Protein AF-A0A2W7MRV5-F1 (afdb_monomer_lite)

pLDDT: mean 88.69, std 14.56, range [33.38, 98.12]

Secondary structure (DSSP, 8-state):
--S-HHHHH--EEEHIIIII--S-BTTB------GGGG-HHHHHHHHHHHHHHTT--EEEEEHHHHS---SSHHHHHHHHHHHHHHHHHHHHHH--EEEEEE---SSSGGGTT-STT-SSS-PPPPP----------

Structure (mmCIF, N/CA/C/O backbone):
data_AF-A0A2W7MRV5-F1
#
_entry.id   AF-A0A2W7MRV5-F1
#
loop_
_atom_site.group_PDB
_atom_site.id
_atom_site.type_symbol
_atom_site.label_atom_id
_atom_site.label_alt_id
_atom_site.label_comp_id
_atom_site.label_asym_id
_atom_site.label_entity_id
_atom_site.label_seq_id
_atom_site.pdbx_PDB_ins_code
_atom_site.Cartn_x
_atom_site.Cartn_y
_atom_site.Cartn_z
_atom_site.occupancy
_atom_site.B_iso_or_equiv
_atom_site.auth_seq_id
_atom_site.auth_comp_id
_atom_site.auth_asym_id
_atom_site.auth_atom_id
_atom_site.pdbx_PDB_model_num
ATOM 1 N N . MET A 1 1 ? -13.517 21.175 21.384 1.00 63.75 1 MET A N 1
ATOM 2 C CA . MET A 1 1 ? -13.149 19.861 20.809 1.00 63.75 1 MET A CA 1
ATOM 3 C C . MET A 1 1 ? -14.381 18.947 20.783 1.00 63.75 1 MET A C 1
ATOM 5 O O . MET A 1 1 ? -14.638 18.283 21.771 1.00 63.75 1 MET A O 1
ATOM 9 N N . GLY A 1 2 ? -15.178 18.956 19.701 1.00 92.75 2 GLY A N 1
ATOM 10 C CA . GLY A 1 2 ? -16.483 18.254 19.620 1.00 92.75 2 GLY A CA 1
ATOM 11 C C . GLY A 1 2 ? -16.590 17.164 18.542 1.00 92.75 2 GLY A C 1
ATOM 12 O O . GLY A 1 2 ? -17.682 16.690 18.251 1.00 92.75 2 GLY A O 1
ATOM 13 N N . ARG A 1 3 ? -15.471 16.782 17.913 1.00 95.88 3 ARG A N 1
ATOM 14 C CA . ARG A 1 3 ? -15.411 15.686 16.928 1.00 95.88 3 ARG A CA 1
ATOM 15 C C . ARG A 1 3 ? -14.938 14.405 17.606 1.00 95.88 3 ARG A C 1
ATOM 17 O O . ARG A 1 3 ? -14.071 14.476 18.479 1.00 95.88 3 ARG A O 1
ATOM 24 N N . ARG A 1 4 ? -15.446 13.247 17.164 1.00 94.94 4 ARG A N 1
ATOM 25 C CA . ARG A 1 4 ? -14.982 11.933 17.646 1.00 94.94 4 ARG A CA 1
ATOM 26 C C . ARG A 1 4 ? -13.482 11.780 17.380 1.00 94.94 4 ARG A C 1
ATOM 28 O O . ARG A 1 4 ? -12.991 12.272 16.367 1.00 94.94 4 ARG A O 1
ATOM 35 N N . MET A 1 5 ? -12.764 11.060 18.243 1.00 95.31 5 MET A N 1
ATOM 36 C CA . MET A 1 5 ? -11.313 10.852 18.096 1.00 95.31 5 MET A CA 1
ATOM 37 C C . MET A 1 5 ? -10.934 10.275 16.729 1.00 95.31 5 MET A C 1
ATOM 39 O O . MET A 1 5 ? -10.026 10.793 16.086 1.00 95.31 5 MET A O 1
ATOM 43 N N . LYS A 1 6 ? -11.683 9.284 16.230 1.00 91.94 6 LYS A N 1
ATOM 44 C CA . LYS A 1 6 ? -11.451 8.705 14.896 1.00 91.94 6 LYS A CA 1
ATOM 45 C C . LYS A 1 6 ? -11.535 9.731 13.761 1.00 91.94 6 LYS A C 1
ATOM 47 O O . LYS A 1 6 ? -10.777 9.648 12.801 1.00 91.94 6 LYS A O 1
ATOM 52 N N . ASP A 1 7 ? -12.408 10.731 13.903 1.00 93.25 7 ASP A N 1
ATOM 53 C CA . ASP A 1 7 ? -12.613 11.779 12.900 1.00 93.25 7 ASP A CA 1
ATOM 54 C C . ASP A 1 7 ? -11.484 12.824 12.935 1.00 93.25 7 ASP A C 1
ATOM 56 O O . ASP A 1 7 ? -11.263 13.524 11.944 1.00 93.25 7 ASP A O 1
ATOM 60 N N . GLN A 1 8 ? -10.786 12.935 14.070 1.00 94.94 8 GLN A N 1
ATOM 61 C CA . GLN A 1 8 ? -9.610 13.790 14.224 1.00 94.94 8 GLN A CA 1
ATOM 62 C C . GLN A 1 8 ? -8.330 13.085 13.772 1.00 94.94 8 GLN A C 1
ATOM 64 O O . GLN A 1 8 ? -7.556 13.667 13.022 1.00 94.94 8 GLN A O 1
ATOM 69 N N . LEU A 1 9 ? -8.125 11.839 14.208 1.00 95.12 9 LEU A N 1
ATOM 70 C CA . LEU A 1 9 ? -6.879 11.101 13.992 1.00 95.12 9 LEU A CA 1
ATOM 71 C C . LEU A 1 9 ? -6.799 10.475 12.601 1.00 95.12 9 LEU A C 1
ATOM 73 O O . LEU A 1 9 ? -5.731 10.489 12.000 1.00 95.12 9 LEU A O 1
ATOM 77 N N . ARG A 1 10 ? -7.921 9.944 12.089 1.00 95.12 10 ARG A N 1
ATOM 78 C CA . ARG A 1 10 ? -8.014 9.315 10.760 1.00 95.12 10 ARG A CA 1
ATOM 79 C C . ARG A 1 10 ? -6.866 8.331 10.496 1.00 95.12 10 ARG A C 1
ATOM 81 O O . ARG A 1 10 ? -6.164 8.446 9.493 1.00 95.12 10 ARG A O 1
ATOM 88 N N . PHE A 1 11 ? -6.663 7.389 11.420 1.00 97.50 11 PHE A N 1
ATOM 89 C CA . PHE A 1 11 ? -5.553 6.443 11.339 1.00 97.50 11 PHE A CA 1
ATOM 90 C C . PHE A 1 11 ? -5.527 5.690 10.009 1.00 97.50 11 PHE A C 1
ATOM 92 O O . PHE A 1 11 ? -6.565 5.286 9.485 1.00 97.50 11 PHE A O 1
ATOM 99 N N . SER A 1 12 ? -4.311 5.502 9.499 1.00 97.94 12 SER A N 1
ATOM 100 C CA . SER A 1 12 ? -4.040 4.779 8.267 1.00 97.94 12 SER A CA 1
ATOM 101 C C . SER A 1 12 ? -2.976 3.723 8.509 1.00 97.94 12 SER A C 1
ATOM 103 O O . SER A 1 12 ? -1.913 4.031 9.048 1.00 97.94 12 SER A O 1
ATOM 105 N N . ALA A 1 13 ? -3.230 2.496 8.067 1.00 98.06 13 ALA A N 1
ATOM 106 C CA . ALA A 1 13 ? -2.206 1.464 8.032 1.00 98.06 13 ALA A CA 1
ATOM 107 C C . ALA A 1 13 ? -1.270 1.663 6.832 1.00 98.06 13 ALA A C 1
ATOM 109 O O . ALA A 1 13 ? -1.696 2.017 5.735 1.00 98.06 13 ALA A O 1
ATOM 110 N N . CYS A 1 14 ? 0.019 1.422 7.036 1.00 97.81 14 CYS A N 1
ATOM 111 C CA . CYS A 1 14 ? 1.020 1.448 5.979 1.00 97.81 14 CYS A CA 1
ATOM 112 C C . CYS A 1 14 ? 1.164 0.043 5.378 1.00 97.81 14 CYS A C 1
ATOM 114 O O . CYS A 1 14 ? 1.627 -0.871 6.066 1.00 97.81 14 CYS A O 1
ATOM 116 N N . TYR A 1 15 ? 0.778 -0.138 4.113 1.00 97.38 15 TYR A N 1
ATOM 117 C CA . TYR A 1 15 ? 0.719 -1.459 3.488 1.00 97.38 15 TYR A CA 1
ATOM 118 C C . TYR A 1 15 ? 2.112 -2.090 3.340 1.00 97.38 15 TYR A C 1
ATOM 120 O O . TYR A 1 15 ? 2.313 -3.226 3.768 1.00 97.38 15 TYR A O 1
ATOM 128 N N . TRP A 1 16 ? 3.110 -1.341 2.847 1.00 96.00 16 TRP A N 1
ATOM 129 C CA . TRP A 1 16 ? 4.452 -1.893 2.613 1.00 96.00 16 TRP A CA 1
ATOM 130 C C . TRP A 1 16 ? 5.151 -2.359 3.886 1.00 96.00 16 TRP A C 1
ATOM 132 O O . TRP A 1 16 ? 5.679 -3.468 3.918 1.00 96.00 16 TRP A O 1
ATOM 142 N N . HIS A 1 17 ? 5.145 -1.557 4.954 1.00 96.06 17 HIS A N 1
ATOM 143 C CA . HIS A 1 17 ? 5.770 -1.973 6.213 1.00 96.06 17 HIS A CA 1
ATOM 144 C C . HIS A 1 17 ? 5.010 -3.120 6.882 1.00 96.06 17 HIS A C 1
ATOM 146 O O . HIS A 1 17 ? 5.630 -3.975 7.513 1.00 96.06 17 HIS A O 1
ATOM 152 N N . SER A 1 18 ? 3.683 -3.158 6.734 1.00 96.12 18 SER A N 1
ATOM 153 C CA . SER A 1 18 ? 2.854 -4.159 7.405 1.00 96.12 18 SER A CA 1
ATOM 154 C C . SER A 1 18 ? 2.875 -5.506 6.695 1.00 96.12 18 SER A C 1
ATOM 156 O O . SER A 1 18 ? 2.933 -6.523 7.381 1.00 96.12 18 SER A O 1
ATOM 158 N N . PHE A 1 19 ? 2.879 -5.543 5.357 1.00 96.25 19 PHE A N 1
ATOM 159 C CA . PHE A 1 19 ? 2.648 -6.776 4.593 1.00 96.25 19 PHE A CA 1
ATOM 160 C C . PHE A 1 19 ? 3.766 -7.163 3.627 1.00 96.25 19 PHE A C 1
ATOM 162 O O . PHE A 1 19 ? 3.866 -8.349 3.328 1.00 96.25 19 PHE A O 1
ATOM 169 N N . ASN A 1 20 ? 4.619 -6.228 3.194 1.00 94.75 20 ASN A N 1
ATOM 170 C CA . ASN A 1 20 ? 5.659 -6.486 2.189 1.00 94.75 20 ASN A CA 1
ATOM 171 C C . ASN A 1 20 ? 7.070 -6.523 2.782 1.00 94.75 20 ASN A C 1
ATOM 173 O O . ASN A 1 20 ? 7.929 -7.223 2.258 1.00 94.75 20 ASN A O 1
ATOM 177 N N . TRP A 1 21 ? 7.333 -5.788 3.866 1.00 93.94 21 TRP A N 1
ATOM 178 C CA . TRP A 1 21 ? 8.663 -5.742 4.466 1.00 93.94 21 TRP A CA 1
ATOM 179 C C . TRP A 1 21 ? 8.954 -7.025 5.261 1.00 93.94 21 TRP A C 1
ATOM 181 O O . TRP A 1 21 ? 8.266 -7.306 6.248 1.00 93.94 21 TRP A O 1
ATOM 191 N N . PRO A 1 22 ? 9.989 -7.802 4.896 1.00 93.75 22 PRO A N 1
ATOM 192 C CA . PRO A 1 22 ? 10.258 -9.084 5.534 1.00 93.75 22 PRO A CA 1
ATOM 193 C C . PRO A 1 22 ? 11.219 -8.967 6.735 1.00 93.75 22 PRO A C 1
ATOM 195 O O . PRO A 1 22 ? 11.789 -9.966 7.178 1.00 93.75 22 PRO A O 1
ATOM 198 N N . ARG A 1 23 ? 11.405 -7.746 7.267 1.00 92.19 23 ARG A N 1
ATOM 199 C CA . ARG A 1 23 ? 12.341 -7.420 8.358 1.00 92.19 23 ARG A CA 1
ATOM 200 C C . ARG A 1 23 ? 13.774 -7.863 8.039 1.00 92.19 23 ARG A C 1
ATOM 202 O O . ARG A 1 23 ? 14.380 -8.641 8.774 1.00 92.19 23 ARG A O 1
ATOM 209 N N . CYS A 1 24 ? 14.269 -7.375 6.907 1.00 92.88 24 CYS A N 1
ATOM 210 C CA . CYS A 1 24 ? 15.674 -7.429 6.516 1.00 92.88 24 CYS A CA 1
ATOM 211 C C . CYS A 1 24 ? 16.311 -6.040 6.639 1.00 92.88 24 CYS A C 1
ATOM 213 O O . CYS A 1 24 ? 15.607 -5.022 6.646 1.00 92.88 24 CYS A O 1
ATOM 215 N N . ASP A 1 25 ? 17.636 -6.015 6.682 1.00 94.12 25 ASP A N 1
ATOM 216 C CA . ASP A 1 25 ? 18.457 -4.805 6.665 1.00 94.12 25 ASP A CA 1
ATOM 217 C C . ASP A 1 25 ? 19.721 -5.049 5.805 1.00 94.12 25 ASP A C 1
ATOM 219 O O . ASP A 1 25 ? 19.897 -6.162 5.303 1.00 94.12 25 ASP A O 1
ATOM 223 N N . PRO A 1 26 ? 20.593 -4.047 5.569 1.00 95.12 26 PRO A N 1
ATOM 224 C CA . PRO A 1 26 ? 21.779 -4.219 4.720 1.00 95.12 26 PRO A CA 1
ATOM 225 C C . PRO A 1 26 ? 22.774 -5.299 5.180 1.00 95.12 26 PRO A C 1
ATOM 227 O O . PRO A 1 26 ? 23.626 -5.709 4.395 1.00 95.12 26 PRO A O 1
ATOM 230 N N . PHE A 1 27 ? 22.690 -5.741 6.434 1.00 96.38 27 PHE A N 1
ATOM 231 C CA . PHE A 1 27 ? 23.587 -6.707 7.065 1.00 96.38 27 PHE A CA 1
ATOM 232 C C . PHE A 1 27 ? 22.896 -8.034 7.406 1.00 96.38 27 PHE A C 1
ATOM 2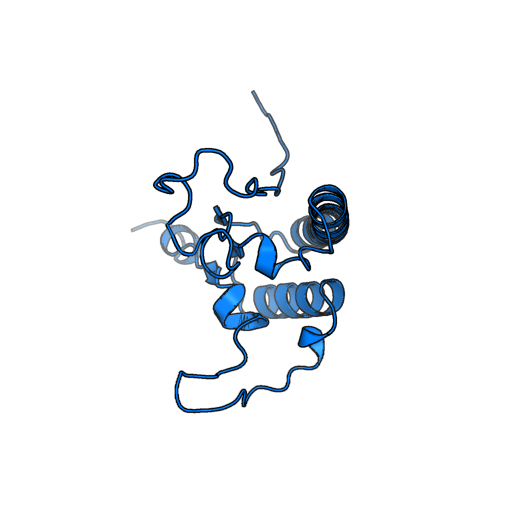34 O O . PHE A 1 27 ? 23.579 -8.995 7.765 1.00 96.38 27 PHE A O 1
ATOM 241 N N . TRP A 1 28 ? 21.563 -8.109 7.312 1.00 93.19 28 TRP A N 1
ATOM 242 C CA . TRP A 1 28 ? 20.789 -9.256 7.775 1.00 93.19 28 TRP A CA 1
ATOM 243 C C . TRP A 1 28 ? 19.694 -9.709 6.801 1.00 93.19 28 TRP A C 1
ATOM 245 O O . TRP A 1 28 ? 18.974 -8.918 6.187 1.00 93.19 28 TRP A O 1
ATOM 255 N N . THR A 1 29 ? 19.534 -11.031 6.705 1.00 93.31 29 THR A N 1
ATOM 256 C CA . THR A 1 29 ? 18.554 -11.683 5.826 1.00 93.31 29 THR A CA 1
ATOM 257 C C . THR A 1 29 ? 17.112 -11.546 6.345 1.00 93.31 29 THR A C 1
ATOM 259 O O . THR A 1 29 ? 16.891 -11.300 7.528 1.00 93.31 29 THR A O 1
ATOM 262 N N . PRO A 1 30 ? 16.090 -11.691 5.483 1.00 93.62 30 PRO A N 1
ATOM 263 C CA . PRO A 1 30 ? 14.687 -11.741 5.900 1.00 93.62 30 PRO A CA 1
ATOM 264 C C . PRO A 1 30 ? 14.417 -12.648 7.111 1.00 93.62 30 PRO A C 1
ATOM 266 O O . PRO A 1 30 ? 14.776 -13.822 7.102 1.00 93.62 30 PRO A O 1
ATOM 269 N N . THR A 1 31 ? 13.729 -12.126 8.133 1.00 94.31 31 THR A N 1
ATOM 270 C CA . THR A 1 31 ? 13.355 -12.900 9.340 1.00 94.31 31 THR A CA 1
ATOM 271 C C . THR A 1 31 ? 11.861 -13.177 9.451 1.00 94.31 31 THR A C 1
ATOM 273 O O . THR A 1 31 ? 11.457 -14.103 10.153 1.00 94.31 31 THR A O 1
ATOM 276 N N . LEU A 1 32 ? 11.017 -12.396 8.771 1.00 93.12 32 LEU A N 1
ATOM 277 C CA . LEU A 1 32 ? 9.571 -12.600 8.765 1.00 93.12 32 LEU A CA 1
ATOM 278 C C . LEU A 1 32 ? 9.158 -13.465 7.575 1.00 93.12 32 LEU A C 1
ATOM 280 O O . LEU A 1 32 ? 8.948 -12.963 6.472 1.00 93.12 32 LEU A O 1
ATOM 284 N N . VAL A 1 33 ? 8.980 -14.762 7.825 1.00 90.75 33 VAL A N 1
ATOM 285 C CA . VAL A 1 33 ? 8.415 -15.706 6.852 1.00 90.75 33 VAL A CA 1
ATOM 286 C C . VAL A 1 33 ? 6.897 -15.735 7.020 1.00 90.75 33 VAL A C 1
ATOM 288 O O . VAL A 1 33 ? 6.361 -16.395 7.907 1.00 90.75 33 VAL A O 1
ATOM 291 N N . ARG A 1 34 ? 6.192 -14.959 6.196 1.00 92.50 34 ARG A N 1
ATOM 292 C CA . ARG A 1 34 ? 4.730 -14.825 6.239 1.00 92.50 34 ARG A CA 1
ATOM 293 C C . ARG A 1 34 ? 4.109 -15.515 5.033 1.00 92.50 34 ARG A C 1
ATOM 295 O O . ARG A 1 34 ? 4.536 -15.259 3.912 1.00 92.50 34 ARG A O 1
ATOM 302 N N . ARG A 1 35 ? 3.087 -16.346 5.266 1.00 91.81 35 ARG A N 1
ATOM 303 C CA . ARG A 1 35 ? 2.446 -17.172 4.224 1.00 91.81 35 ARG A CA 1
ATOM 304 C C . ARG A 1 35 ? 1.991 -16.366 3.003 1.00 91.81 35 ARG A C 1
ATOM 306 O O . ARG A 1 35 ? 2.264 -16.758 1.882 1.00 91.81 35 ARG A O 1
ATOM 313 N N . TRP A 1 36 ? 1.446 -15.174 3.233 1.00 93.06 36 TRP A N 1
ATOM 314 C CA . TRP A 1 36 ? 0.907 -14.307 2.189 1.00 93.06 36 TRP A CA 1
ATOM 315 C C . TRP A 1 36 ? 1.963 -13.632 1.302 1.00 93.06 36 TRP A C 1
ATOM 317 O O . TRP A 1 36 ? 1.615 -12.952 0.340 1.00 93.06 36 TRP A O 1
ATOM 327 N N . MET A 1 37 ? 3.259 -13.779 1.598 1.00 88.88 37 MET A N 1
ATOM 328 C CA . MET A 1 37 ? 4.322 -13.210 0.758 1.00 88.88 37 MET A CA 1
ATOM 329 C C . MET A 1 37 ? 4.370 -13.839 -0.643 1.00 88.88 37 MET A C 1
ATOM 331 O O . MET A 1 37 ? 4.942 -13.239 -1.548 1.00 88.88 37 MET A O 1
ATOM 335 N N . SER A 1 38 ? 3.762 -15.012 -0.841 1.00 86.88 38 SER A N 1
ATOM 336 C CA . SER A 1 38 ? 3.685 -15.699 -2.135 1.00 86.88 38 SER A CA 1
ATOM 337 C C . SER A 1 38 ? 2.468 -15.315 -2.987 1.00 86.88 38 SER A C 1
ATOM 339 O O . SER A 1 38 ? 2.407 -15.723 -4.144 1.00 86.88 38 SER A O 1
ATOM 341 N N . GLY A 1 39 ? 1.502 -14.544 -2.465 1.00 92.69 39 GLY A N 1
ATOM 342 C CA . GLY A 1 39 ? 0.234 -14.299 -3.159 1.00 92.69 39 GLY A CA 1
ATOM 343 C C . GLY A 1 39 ? -0.392 -12.936 -2.865 1.00 92.69 39 GLY A C 1
ATOM 344 O O . GLY A 1 39 ? -0.690 -12.603 -1.720 1.00 92.69 39 GLY A O 1
ATOM 345 N N . ALA A 1 40 ? -0.659 -12.155 -3.916 1.00 94.25 40 ALA A N 1
ATOM 346 C CA . ALA A 1 40 ? -1.254 -10.821 -3.797 1.00 94.25 40 ALA A CA 1
ATOM 347 C C . ALA A 1 40 ? -2.664 -10.838 -3.177 1.00 94.25 40 ALA A C 1
ATOM 349 O O . ALA A 1 40 ? -2.951 -10.025 -2.300 1.00 94.25 40 ALA A O 1
ATOM 350 N N . ILE A 1 41 ? -3.511 -11.793 -3.577 1.00 95.50 41 ILE A N 1
ATOM 351 C CA . ILE A 1 41 ? -4.887 -11.920 -3.071 1.00 95.50 41 ILE A CA 1
ATOM 352 C C . ILE A 1 41 ? -4.909 -12.373 -1.607 1.00 95.50 41 ILE A C 1
ATOM 354 O O . ILE A 1 41 ? -5.617 -11.782 -0.798 1.00 95.50 41 ILE A O 1
ATOM 358 N N . GLU A 1 42 ? -4.090 -13.359 -1.226 1.00 96.06 42 GLU A N 1
ATOM 359 C CA . GLU A 1 42 ? -3.992 -13.785 0.179 1.00 96.06 42 GLU A CA 1
ATOM 360 C C . GLU A 1 42 ? -3.482 -12.641 1.070 1.00 96.06 42 GLU A C 1
ATOM 362 O O . GLU A 1 42 ? -4.005 -12.404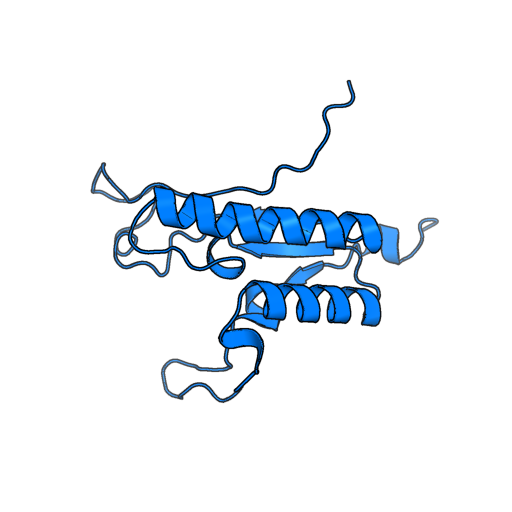 2.158 1.00 96.06 42 GLU A O 1
ATOM 367 N N . LYS A 1 43 ? -2.493 -11.881 0.590 1.00 97.12 43 LYS A N 1
ATOM 368 C CA . LYS A 1 43 ? -1.981 -10.690 1.279 1.00 97.12 43 LYS A CA 1
ATOM 369 C C . LYS A 1 43 ? -3.059 -9.630 1.464 1.00 97.12 43 LYS A C 1
ATOM 371 O O . LYS A 1 43 ? -3.159 -9.070 2.552 1.00 97.12 43 LYS A O 1
ATOM 376 N N . ALA A 1 44 ? -3.867 -9.383 0.437 1.00 96.69 44 ALA A N 1
ATOM 377 C CA . ALA A 1 44 ? -4.997 -8.469 0.510 1.00 96.69 44 ALA A CA 1
ATOM 378 C C . ALA A 1 44 ? -6.030 -8.935 1.547 1.00 96.69 44 ALA A C 1
ATOM 380 O O . ALA A 1 44 ? -6.468 -8.142 2.377 1.00 96.69 44 ALA A O 1
ATOM 381 N N . ASP A 1 45 ? -6.377 -10.223 1.546 1.00 97.00 45 ASP A N 1
ATOM 382 C CA . ASP A 1 45 ? -7.334 -10.806 2.488 1.00 97.00 45 ASP A CA 1
ATOM 383 C C . ASP A 1 45 ? -6.882 -10.623 3.946 1.00 97.00 45 ASP A C 1
ATOM 385 O O . ASP A 1 45 ? -7.610 -10.051 4.761 1.00 97.00 45 ASP A O 1
ATOM 389 N N . VAL A 1 46 ? -5.627 -10.983 4.238 1.00 97.38 46 VAL A N 1
ATOM 390 C CA . VAL A 1 46 ? -5.007 -10.787 5.558 1.00 97.38 46 VAL A CA 1
ATOM 391 C C . VAL A 1 46 ? -4.915 -9.302 5.921 1.00 97.38 46 VAL A C 1
ATOM 393 O O . VAL A 1 46 ? -5.098 -8.932 7.084 1.00 97.38 46 VAL A O 1
ATOM 396 N N . ALA A 1 47 ? -4.6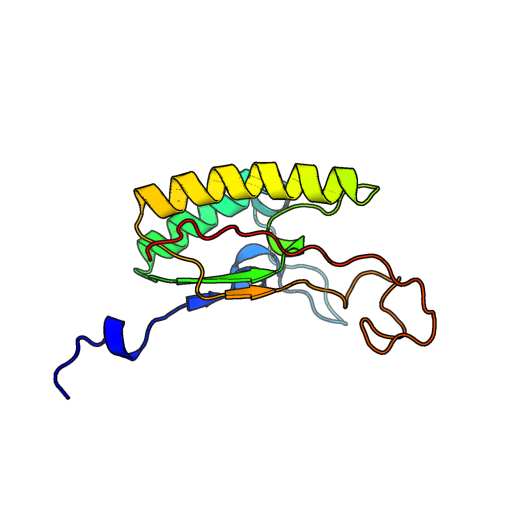51 -8.426 4.948 1.00 97.62 47 ALA A N 1
ATOM 397 C CA . ALA A 1 47 ? -4.571 -6.993 5.192 1.00 97.62 47 ALA A CA 1
ATOM 398 C C . ALA A 1 47 ? -5.917 -6.402 5.614 1.00 97.62 47 ALA A C 1
ATOM 400 O O . ALA A 1 47 ? -5.992 -5.732 6.645 1.00 97.62 47 ALA A O 1
ATOM 401 N N . PHE A 1 48 ? -6.989 -6.699 4.879 1.00 98.00 48 PHE A N 1
ATOM 402 C CA . PHE A 1 48 ? -8.332 -6.247 5.234 1.00 98.00 48 PHE A CA 1
ATOM 403 C C . PHE A 1 48 ? -8.836 -6.869 6.540 1.00 98.00 48 PHE A C 1
ATOM 405 O O . PHE A 1 48 ? -9.529 -6.192 7.305 1.00 98.00 48 PHE A O 1
ATOM 412 N N . GLU A 1 49 ? -8.445 -8.108 6.853 1.00 97.81 49 GLU A N 1
ATOM 413 C CA . GLU A 1 49 ? -8.694 -8.697 8.169 1.00 97.81 49 GLU A CA 1
ATOM 414 C C . GLU A 1 49 ? -8.002 -7.895 9.282 1.00 97.81 49 GLU A C 1
ATOM 416 O O . GLU A 1 49 ? -8.657 -7.512 10.255 1.00 97.81 49 GLU A O 1
ATOM 421 N N . MET A 1 50 ? -6.712 -7.571 9.125 1.00 97.88 50 MET A N 1
ATOM 422 C CA . MET A 1 50 ? -5.972 -6.752 10.091 1.00 97.88 50 MET A CA 1
ATOM 423 C C . MET A 1 50 ? -6.610 -5.369 10.253 1.00 97.88 50 MET A C 1
ATOM 425 O O . MET A 1 50 ? -6.766 -4.893 11.378 1.00 97.88 50 MET A O 1
ATOM 429 N N . PHE A 1 51 ? -7.003 -4.727 9.151 1.00 98.12 51 PHE A N 1
ATOM 430 C CA . PHE A 1 51 ? -7.616 -3.402 9.193 1.00 98.12 51 PHE A CA 1
ATOM 431 C C . PHE A 1 51 ? -8.922 -3.405 9.987 1.00 98.12 51 PHE A C 1
ATOM 433 O O . PHE A 1 51 ? -9.131 -2.543 10.841 1.00 98.12 51 PHE A O 1
ATOM 440 N N . ARG A 1 52 ? -9.761 -4.423 9.761 1.00 97.75 52 ARG A N 1
ATOM 441 C CA . ARG A 1 52 ? -11.005 -4.637 10.505 1.00 97.75 52 ARG A CA 1
ATOM 442 C C . ARG A 1 52 ? -10.744 -4.900 11.988 1.00 97.75 52 ARG A C 1
ATOM 444 O O . ARG A 1 52 ? -11.441 -4.345 12.829 1.00 97.75 52 ARG A O 1
ATOM 451 N N . LEU A 1 53 ? -9.768 -5.749 12.318 1.00 98.00 53 LEU A N 1
ATOM 452 C CA . LEU A 1 53 ? -9.438 -6.093 13.707 1.00 98.00 53 LEU A CA 1
ATOM 453 C C . LEU A 1 53 ? -8.905 -4.892 14.500 1.00 98.00 53 LEU A C 1
ATOM 455 O O . LEU A 1 53 ? -9.192 -4.776 15.688 1.00 98.00 53 LEU A O 1
ATOM 459 N N . LEU A 1 54 ? -8.145 -4.010 13.850 1.00 97.00 54 LEU A N 1
ATOM 460 C CA . LEU A 1 54 ? -7.579 -2.807 14.467 1.00 97.00 54 LEU A CA 1
ATOM 461 C C . LEU A 1 54 ? -8.513 -1.587 14.420 1.00 97.00 54 LEU A C 1
ATOM 463 O O . LEU A 1 54 ? -8.141 -0.539 14.945 1.00 97.00 54 LEU A O 1
ATOM 467 N N . ASP A 1 55 ? -9.685 -1.701 13.786 1.00 95.69 55 ASP A N 1
ATOM 468 C CA . ASP A 1 55 ? -10.615 -0.591 13.528 1.00 95.69 55 ASP A CA 1
ATOM 469 C C . ASP A 1 55 ? -9.927 0.616 12.850 1.00 95.69 55 ASP A C 1
ATOM 471 O O . ASP A 1 55 ? -10.168 1.781 13.181 1.00 95.69 55 ASP A O 1
ATOM 475 N N . VAL A 1 56 ? -9.021 0.345 11.898 1.00 96.88 56 VAL A N 1
ATOM 476 C CA . VAL A 1 56 ? -8.356 1.402 11.120 1.00 96.88 56 VAL A CA 1
ATOM 477 C C . VAL A 1 56 ? -9.175 1.725 9.865 1.00 96.88 56 VAL A C 1
ATOM 479 O O . VAL A 1 56 ? -9.359 0.862 9.008 1.00 96.88 56 VAL A O 1
ATOM 482 N N . PRO A 1 57 ? -9.667 2.969 9.716 1.00 95.38 57 PRO A N 1
ATOM 483 C CA . PRO A 1 57 ? -10.564 3.321 8.615 1.00 95.38 57 PRO A CA 1
ATOM 484 C C . PRO A 1 57 ? -9.838 3.508 7.282 1.00 95.38 57 PRO A C 1
ATOM 486 O O . PRO A 1 57 ? -10.487 3.520 6.234 1.00 95.38 57 PRO A O 1
ATOM 489 N N . PHE A 1 58 ? -8.512 3.690 7.316 1.00 97.88 58 PHE A N 1
ATOM 490 C CA . PHE A 1 58 ? -7.727 3.929 6.118 1.00 97.88 58 PHE A CA 1
ATOM 491 C C . PHE A 1 58 ? -6.488 3.044 5.986 1.00 97.88 58 PHE A C 1
ATOM 493 O O . PHE A 1 58 ? -5.959 2.509 6.963 1.00 97.88 58 PHE A O 1
ATOM 500 N N . PHE A 1 59 ? -5.983 2.948 4.759 1.00 98.00 59 PHE A N 1
ATOM 501 C CA . PHE A 1 59 ? -4.661 2.405 4.457 1.00 98.00 59 PHE A CA 1
ATOM 502 C C . PHE A 1 59 ? -3.963 3.219 3.361 1.00 98.00 59 PHE A C 1
ATOM 504 O O . PHE A 1 59 ? -4.603 3.916 2.574 1.00 98.00 59 PHE A O 1
ATOM 511 N N . ALA A 1 60 ? -2.639 3.127 3.313 1.00 97.62 60 ALA A N 1
ATOM 512 C CA . ALA A 1 60 ? -1.797 3.724 2.286 1.00 97.62 60 ALA A CA 1
ATOM 513 C C . ALA A 1 60 ? -0.926 2.647 1.648 1.00 97.62 60 ALA A C 1
ATOM 515 O O . ALA A 1 60 ? -0.414 1.772 2.350 1.00 97.62 60 ALA A O 1
ATOM 516 N N . PHE A 1 61 ? -0.738 2.715 0.335 1.00 96.62 61 PHE A N 1
ATOM 517 C CA . PHE A 1 61 ? -0.067 1.669 -0.434 1.00 96.62 61 PHE A CA 1
ATOM 518 C C . PHE A 1 61 ? 0.781 2.254 -1.563 1.00 96.62 61 PHE A C 1
ATOM 520 O O . PHE A 1 61 ? 0.600 3.407 -1.969 1.00 96.62 61 PHE A O 1
ATOM 527 N N . ARG A 1 62 ? 1.679 1.420 -2.088 1.00 94.44 62 ARG A N 1
ATOM 528 C CA . ARG A 1 62 ? 2.343 1.649 -3.365 1.00 94.44 62 ARG A CA 1
ATOM 529 C C . ARG A 1 62 ? 1.849 0.617 -4.373 1.00 94.44 62 ARG A C 1
ATOM 531 O O . ARG A 1 62 ? 1.533 -0.504 -3.981 1.00 94.44 62 ARG A O 1
ATOM 538 N N . ASP A 1 63 ? 1.764 0.994 -5.638 1.00 92.00 63 ASP A N 1
ATOM 539 C CA . ASP A 1 63 ? 1.380 0.125 -6.761 1.00 92.00 63 ASP A CA 1
ATOM 540 C C . ASP A 1 63 ? 2.026 -1.274 -6.700 1.00 92.00 63 ASP A C 1
ATOM 542 O O . ASP A 1 63 ? 1.318 -2.280 -6.611 1.00 92.00 63 ASP A O 1
ATOM 546 N N . VAL A 1 64 ? 3.357 -1.333 -6.617 1.00 90.38 64 VAL A N 1
ATOM 547 C CA . VAL A 1 64 ? 4.132 -2.588 -6.581 1.00 90.38 64 VAL A CA 1
ATOM 548 C C . VAL A 1 64 ? 3.924 -3.407 -5.306 1.00 90.38 64 VAL A C 1
ATOM 550 O O . VAL A 1 64 ? 4.287 -4.581 -5.238 1.00 90.38 64 VAL A O 1
ATOM 553 N N . ASP A 1 65 ? 3.365 -2.804 -4.252 1.00 93.56 65 ASP A N 1
ATOM 554 C CA . ASP A 1 65 ? 3.068 -3.554 -3.038 1.00 93.56 65 ASP A CA 1
ATOM 555 C C . ASP A 1 65 ? 1.794 -4.369 -3.159 1.00 93.56 65 ASP A C 1
ATOM 557 O O . ASP A 1 65 ? 1.667 -5.377 -2.456 1.00 93.56 65 ASP A O 1
ATOM 561 N N . LEU A 1 66 ? 0.855 -3.921 -3.993 1.00 93.94 66 LEU A N 1
ATOM 562 C CA . LEU A 1 66 ? -0.433 -4.573 -4.177 1.00 93.94 66 LEU A CA 1
ATOM 563 C C . LEU A 1 66 ? -0.276 -5.810 -5.053 1.00 93.94 66 LEU A C 1
ATOM 565 O O . LEU A 1 66 ? -0.668 -6.903 -4.643 1.00 93.94 66 LEU A O 1
ATOM 569 N N . ALA A 1 67 ? 0.359 -5.642 -6.210 1.00 92.44 67 ALA A N 1
ATOM 570 C CA . ALA A 1 67 ? 0.454 -6.653 -7.250 1.00 92.44 67 ALA A CA 1
ATOM 571 C C . ALA A 1 67 ? 1.891 -6.781 -7.787 1.00 92.44 67 ALA A C 1
ATOM 573 O O . ALA A 1 67 ? 2.642 -5.805 -7.763 1.00 92.44 67 ALA A O 1
ATOM 574 N N . PRO A 1 68 ? 2.289 -7.970 -8.274 1.00 88.75 68 PRO A N 1
ATOM 575 C CA . PRO A 1 68 ? 3.569 -8.138 -8.953 1.00 88.75 68 PRO A CA 1
ATOM 576 C C . PRO A 1 68 ? 3.594 -7.369 -10.281 1.00 88.75 68 PRO A C 1
ATOM 578 O O . PRO A 1 68 ? 2.623 -7.391 -11.036 1.00 88.75 68 PRO A O 1
ATOM 581 N N . GLU A 1 69 ? 4.732 -6.748 -10.599 1.00 86.12 69 GLU A N 1
ATOM 582 C CA . GLU A 1 69 ? 4.893 -5.932 -11.812 1.00 86.12 69 GLU A CA 1
ATOM 583 C C . GLU A 1 69 ? 4.820 -6.731 -13.125 1.00 86.12 69 GLU A C 1
ATOM 585 O O . GLU A 1 69 ? 4.584 -6.136 -14.165 1.00 86.12 69 GLU A O 1
ATOM 590 N N . GLY A 1 70 ? 5.018 -8.053 -13.106 1.00 88.88 70 GLY A N 1
ATOM 591 C CA . GLY A 1 70 ? 5.089 -8.858 -14.332 1.00 88.88 70 GLY A CA 1
ATOM 592 C C . GLY A 1 70 ? 6.316 -8.547 -15.204 1.00 88.88 70 GLY A C 1
ATOM 593 O O . GLY A 1 70 ? 7.231 -7.832 -14.784 1.00 88.88 70 GLY A O 1
ATOM 594 N N . ASP A 1 71 ? 6.331 -9.112 -16.414 1.00 88.38 71 ASP A N 1
ATOM 595 C CA . ASP A 1 71 ? 7.468 -9.017 -17.346 1.00 88.38 71 ASP A CA 1
ATOM 596 C C . ASP A 1 71 ? 7.447 -7.734 -18.196 1.00 88.38 71 ASP A C 1
ATOM 598 O O . ASP A 1 71 ? 8.486 -7.278 -18.676 1.00 88.38 71 ASP A O 1
ATOM 602 N N . ASP A 1 72 ? 6.274 -7.120 -18.355 1.00 87.44 72 ASP A N 1
ATOM 603 C CA . ASP A 1 72 ? 6.068 -5.893 -19.117 1.00 87.44 72 ASP A CA 1
ATOM 604 C C . ASP A 1 72 ? 4.977 -5.002 -18.492 1.00 87.44 72 ASP A C 1
ATOM 606 O O . ASP A 1 72 ? 4.423 -5.286 -17.426 1.00 87.44 72 ASP A O 1
ATOM 610 N N . LEU A 1 73 ? 4.713 -3.858 -19.127 1.00 86.12 73 LEU A N 1
ATOM 611 C CA . LEU A 1 73 ? 3.736 -2.893 -18.630 1.00 86.12 73 LEU A CA 1
ATOM 612 C C . LEU A 1 73 ? 2.307 -3.443 -18.662 1.00 86.12 73 LEU A C 1
ATOM 614 O O . LEU A 1 73 ? 1.549 -3.201 -17.724 1.00 86.12 73 LEU A O 1
ATOM 618 N N . ASP A 1 74 ? 1.946 -4.170 -19.716 1.00 89.88 74 ASP A N 1
ATOM 619 C CA . ASP A 1 74 ? 0.590 -4.681 -19.901 1.00 89.88 74 ASP A CA 1
ATOM 620 C C . ASP A 1 74 ? 0.285 -5.765 -18.859 1.00 89.88 74 ASP A C 1
ATOM 622 O O . ASP A 1 74 ? -0.781 -5.751 -18.240 1.00 89.88 74 ASP A O 1
ATOM 626 N N . ALA A 1 75 ? 1.258 -6.633 -18.572 1.00 91.31 75 ALA A N 1
ATOM 627 C CA . ALA A 1 75 ? 1.208 -7.592 -17.477 1.00 91.31 75 ALA A CA 1
ATOM 628 C C . ALA A 1 75 ? 1.096 -6.893 -16.112 1.00 91.31 75 ALA A C 1
ATOM 630 O O . ALA A 1 75 ? 0.281 -7.305 -15.286 1.00 91.31 75 ALA A O 1
ATOM 631 N N . SER A 1 76 ? 1.847 -5.808 -15.882 1.00 89.81 76 SER A N 1
ATOM 632 C CA . SER A 1 76 ? 1.749 -5.001 -14.654 1.00 89.81 76 SER A CA 1
ATOM 633 C C . SER A 1 76 ? 0.343 -4.431 -14.454 1.00 89.81 76 SER A C 1
ATOM 635 O O . SER A 1 76 ? -0.245 -4.557 -13.378 1.00 89.81 76 SER A O 1
ATOM 637 N N . VAL A 1 77 ? -0.233 -3.850 -15.513 1.00 91.06 77 VAL A N 1
ATOM 638 C CA . VAL A 1 77 ? -1.595 -3.292 -15.513 1.00 91.06 77 VAL A CA 1
ATOM 639 C C . VAL A 1 77 ? -2.631 -4.380 -15.263 1.00 91.06 77 VAL A C 1
ATOM 641 O O . VAL A 1 77 ? -3.528 -4.175 -14.444 1.00 91.06 77 VAL A O 1
ATOM 644 N N . ALA A 1 78 ? -2.505 -5.534 -15.920 1.00 92.56 78 ALA A N 1
ATOM 645 C CA . ALA A 1 78 ? -3.421 -6.655 -15.742 1.00 92.56 78 ALA A CA 1
ATOM 646 C C . ALA A 1 78 ? -3.366 -7.220 -14.311 1.00 92.56 78 ALA A C 1
ATOM 648 O O . ALA A 1 78 ? -4.409 -7.403 -13.679 1.00 92.56 78 ALA A O 1
ATOM 649 N N . ASN A 1 79 ? -2.160 -7.429 -13.772 1.00 92.88 79 ASN A N 1
ATOM 650 C CA . ASN A 1 79 ? -1.957 -7.912 -12.406 1.00 92.88 79 ASN A CA 1
ATOM 651 C C . ASN A 1 79 ? -2.519 -6.933 -11.375 1.00 92.88 79 ASN A C 1
ATOM 653 O O . ASN A 1 79 ? -3.206 -7.348 -10.439 1.00 92.88 79 ASN A O 1
ATOM 657 N N . LEU A 1 80 ? -2.239 -5.636 -11.544 1.00 92.88 80 LEU A N 1
ATOM 658 C CA . LEU A 1 80 ? -2.774 -4.612 -10.658 1.00 92.88 80 LEU A CA 1
ATOM 659 C C . LEU A 1 80 ? -4.300 -4.578 -10.740 1.00 92.88 80 LEU A C 1
ATOM 661 O O . LEU A 1 80 ? -4.938 -4.607 -9.696 1.00 92.88 80 LEU A O 1
ATOM 665 N N . GLY A 1 81 ? -4.883 -4.595 -11.943 1.00 93.25 81 GLY A N 1
ATOM 666 C CA . GLY A 1 81 ? -6.334 -4.613 -12.147 1.00 93.25 81 GLY A CA 1
ATOM 667 C C . GLY A 1 81 ? -7.032 -5.732 -11.371 1.00 93.25 81 GLY A C 1
ATOM 668 O O . GLY A 1 81 ? -7.937 -5.454 -10.591 1.00 93.25 81 GLY A O 1
ATOM 669 N N . ALA A 1 82 ? -6.532 -6.966 -11.478 1.00 93.38 82 ALA A N 1
ATOM 670 C CA . ALA A 1 82 ? -7.102 -8.112 -10.765 1.00 93.38 82 ALA A CA 1
ATOM 671 C C . ALA A 1 82 ? -7.071 -7.952 -9.232 1.00 93.38 82 ALA A C 1
ATOM 673 O O . ALA A 1 82 ? -8.001 -8.357 -8.533 1.00 93.38 82 ALA A O 1
ATOM 674 N N . VAL A 1 83 ? -6.005 -7.356 -8.687 1.00 94.50 83 VAL A N 1
ATOM 675 C CA . VAL A 1 83 ? -5.912 -7.080 -7.245 1.00 94.50 83 VAL A CA 1
ATOM 676 C C . VAL A 1 83 ? -6.823 -5.917 -6.854 1.00 94.50 83 VAL A C 1
ATOM 678 O O . VAL A 1 83 ? -7.443 -5.966 -5.795 1.00 94.50 83 VAL A O 1
ATOM 681 N N . VAL A 1 84 ? -6.935 -4.885 -7.692 1.00 94.12 84 VAL A N 1
ATOM 682 C CA . VAL A 1 84 ? -7.810 -3.733 -7.447 1.00 94.12 84 VAL A CA 1
ATOM 683 C C . VAL A 1 84 ? -9.274 -4.150 -7.377 1.00 94.12 84 VAL A C 1
ATOM 685 O O . VAL A 1 84 ? -9.946 -3.738 -6.435 1.00 94.12 84 VAL A O 1
ATOM 688 N N . ASP A 1 85 ? -9.737 -5.018 -8.277 1.00 95.12 85 ASP A N 1
ATOM 689 C CA . ASP A 1 85 ? -11.109 -5.544 -8.249 1.00 95.12 85 ASP A CA 1
ATOM 690 C C . ASP A 1 85 ? -11.417 -6.206 -6.891 1.00 95.12 85 ASP A C 1
ATOM 692 O O . ASP A 1 85 ? -12.418 -5.903 -6.240 1.00 95.12 85 ASP A O 1
ATOM 696 N N . PHE A 1 86 ? -10.490 -7.025 -6.382 1.00 95.94 86 PHE A N 1
ATOM 697 C CA . PHE A 1 86 ? -10.621 -7.645 -5.061 1.00 95.94 86 PHE A CA 1
ATOM 698 C C . PHE A 1 86 ? -10.603 -6.622 -3.912 1.00 95.94 86 PHE A C 1
ATOM 700 O O . PHE A 1 86 ? -11.339 -6.754 -2.930 1.00 95.94 86 PHE A O 1
ATOM 707 N N . PHE A 1 87 ? -9.769 -5.583 -4.009 1.00 96.19 87 PHE A N 1
ATOM 708 C CA . PHE A 1 87 ? -9.758 -4.496 -3.028 1.00 96.19 87 PHE A CA 1
ATOM 709 C C . PHE A 1 87 ? -11.096 -3.758 -3.011 1.00 96.19 87 PHE A C 1
ATOM 711 O O . PHE A 1 87 ? -11.592 -3.461 -1.927 1.00 96.19 87 PHE A O 1
ATOM 718 N N . GLU A 1 88 ? -11.693 -3.467 -4.168 1.00 95.62 88 GLU A N 1
ATOM 719 C CA . GLU A 1 88 ? -12.987 -2.782 -4.256 1.00 95.62 88 GLU A CA 1
ATOM 720 C C . GLU A 1 88 ? -14.091 -3.556 -3.529 1.00 95.62 88 GLU A C 1
ATOM 722 O O . GLU A 1 88 ? -14.826 -2.965 -2.731 1.00 95.62 88 GLU A O 1
ATOM 727 N N . GLU A 1 89 ? -14.142 -4.878 -3.700 1.00 96.38 89 GLU A N 1
ATOM 728 C CA . GLU A 1 89 ? -15.071 -5.748 -2.971 1.00 96.38 89 GLU A CA 1
ATOM 729 C C . GLU A 1 89 ? -14.866 -5.666 -1.449 1.00 96.38 89 GLU A C 1
ATOM 731 O O . GLU A 1 89 ? -15.819 -5.475 -0.684 1.00 96.38 89 GLU A O 1
ATOM 736 N N . LYS A 1 90 ? -13.613 -5.756 -0.986 1.00 96.94 90 LYS A N 1
ATOM 737 C CA . LYS A 1 90 ? -13.275 -5.697 0.446 1.00 96.94 90 LYS A CA 1
ATOM 738 C C . LYS A 1 90 ? -13.560 -4.329 1.064 1.00 96.94 90 LYS A C 1
ATOM 740 O O . LYS A 1 90 ? -14.093 -4.257 2.173 1.00 96.94 90 LYS A O 1
ATOM 745 N N . MET A 1 91 ? -13.235 -3.250 0.354 1.00 96.31 91 MET A N 1
ATOM 746 C CA . MET A 1 91 ? -13.514 -1.877 0.779 1.00 96.31 91 MET A CA 1
ATOM 747 C C . MET A 1 91 ? -15.019 -1.641 0.909 1.00 96.31 91 MET A C 1
ATOM 749 O O . MET A 1 91 ? -15.464 -1.096 1.920 1.00 96.31 91 MET A O 1
ATOM 753 N N . ALA A 1 92 ? -15.812 -2.107 -0.062 1.00 96.19 92 ALA A N 1
ATOM 754 C CA . ALA A 1 92 ? -17.267 -2.005 -0.017 1.00 96.19 92 ALA A CA 1
ATOM 755 C C . ALA A 1 92 ? -17.872 -2.793 1.157 1.00 96.19 92 ALA A C 1
ATOM 757 O O . ALA A 1 92 ? -18.783 -2.298 1.821 1.00 96.19 92 ALA A O 1
ATOM 758 N N . ALA A 1 93 ? -17.348 -3.988 1.448 1.00 96.94 93 ALA A N 1
ATOM 759 C CA . ALA A 1 93 ? -17.841 -4.832 2.534 1.00 96.94 93 ALA A CA 1
ATOM 760 C C . ALA A 1 93 ? -17.498 -4.295 3.937 1.00 96.94 93 ALA A C 1
ATOM 762 O O . ALA A 1 93 ? -18.290 -4.452 4.866 1.00 96.94 93 ALA A O 1
ATOM 763 N N . LEU A 1 94 ? -16.320 -3.684 4.107 1.00 96.31 94 LEU A N 1
ATOM 764 C CA . LEU A 1 94 ? -15.793 -3.298 5.424 1.00 96.31 94 LEU A CA 1
ATOM 765 C C . LEU A 1 94 ? -15.856 -1.792 5.708 1.00 96.31 94 LEU A C 1
ATOM 767 O O . LEU A 1 94 ? -15.637 -1.381 6.846 1.00 96.31 94 LEU A O 1
ATOM 771 N N . GLY A 1 95 ? -16.134 -0.960 4.701 1.00 95.12 95 GLY A N 1
ATOM 772 C CA . GLY A 1 95 ? -16.130 0.499 4.835 1.00 95.12 95 GLY A CA 1
ATOM 773 C C . GLY A 1 95 ? -14.736 1.097 5.067 1.00 95.12 95 GLY A C 1
ATOM 774 O O . GLY A 1 95 ? -14.625 2.211 5.578 1.00 95.12 95 GLY A O 1
ATOM 775 N N . ILE A 1 96 ? -13.683 0.355 4.716 1.00 96.38 96 ILE A N 1
ATOM 776 C CA . ILE A 1 96 ? -12.285 0.797 4.763 1.00 96.38 96 ILE A CA 1
ATOM 777 C C . ILE A 1 96 ? -11.945 1.442 3.421 1.00 96.38 96 ILE A C 1
ATOM 779 O O . ILE A 1 96 ? -12.301 0.903 2.377 1.00 96.38 96 ILE A O 1
ATOM 783 N N . CYS A 1 97 ? -11.225 2.562 3.433 1.00 94.12 97 CYS A N 1
ATOM 784 C CA . CYS A 1 97 ? -10.884 3.307 2.218 1.00 94.12 97 CYS A CA 1
ATOM 785 C C . CYS A 1 97 ? -9.372 3.553 2.104 1.00 94.12 97 CYS A C 1
ATOM 787 O O . CYS A 1 97 ? -8.691 3.672 3.121 1.00 94.12 97 CYS A O 1
ATOM 789 N N . PRO A 1 98 ? -8.809 3.727 0.899 1.00 96.12 98 PRO A N 1
ATOM 790 C CA . PRO A 1 98 ? -7.443 4.205 0.780 1.00 96.12 98 PRO A CA 1
ATOM 791 C C . PRO A 1 98 ? -7.392 5.660 1.262 1.00 96.12 98 PRO A C 1
ATOM 793 O O . PRO A 1 98 ? -8.230 6.480 0.879 1.00 96.12 98 PRO A O 1
ATOM 796 N N . LEU A 1 99 ? -6.411 6.003 2.097 1.00 96.25 99 LEU A N 1
ATOM 797 C CA . LEU A 1 99 ? -6.107 7.407 2.374 1.00 96.25 99 LEU A CA 1
ATOM 798 C C . LEU A 1 99 ? -5.414 8.029 1.161 1.00 96.25 99 LEU A C 1
ATOM 800 O O . LEU A 1 99 ? -5.738 9.146 0.767 1.00 96.25 99 LEU A O 1
ATOM 804 N N . TRP A 1 100 ? -4.457 7.295 0.595 1.00 96.00 100 TRP A N 1
ATOM 805 C CA . TRP A 1 100 ? -3.721 7.653 -0.608 1.00 96.00 100 TRP A CA 1
ATOM 806 C C . TRP A 1 100 ? -3.018 6.424 -1.195 1.00 96.00 100 TRP A C 1
ATOM 808 O O . TRP A 1 100 ? -2.742 5.448 -0.495 1.00 96.00 100 TRP A O 1
ATOM 818 N N . GLY A 1 101 ? -2.715 6.502 -2.487 1.00 94.75 101 GLY A N 1
ATOM 819 C CA . GLY A 1 101 ? -1.850 5.571 -3.205 1.00 94.75 101 GLY A CA 1
ATOM 820 C C . GLY A 1 101 ? -0.707 6.319 -3.877 1.00 94.75 101 GLY A C 1
ATOM 821 O O . GLY A 1 101 ? -0.842 7.507 -4.171 1.00 94.75 101 GLY A O 1
ATOM 822 N N . THR A 1 102 ? 0.407 5.638 -4.126 1.00 93.81 102 THR A N 1
ATOM 823 C CA . THR A 1 102 ? 1.544 6.203 -4.868 1.00 93.81 102 THR A CA 1
ATOM 824 C C . THR A 1 102 ? 2.147 5.183 -5.827 1.00 93.81 102 THR A C 1
ATOM 826 O O . THR A 1 102 ? 2.110 3.984 -5.565 1.00 93.81 102 THR A O 1
ATOM 829 N N . ALA A 1 103 ? 2.751 5.666 -6.910 1.00 91.94 103 ALA A N 1
ATOM 830 C CA . ALA A 1 103 ? 3.704 4.876 -7.683 1.00 91.94 103 ALA A CA 1
ATOM 831 C C . ALA A 1 103 ? 5.018 4.723 -6.889 1.00 91.94 103 ALA A C 1
ATOM 833 O O . ALA A 1 103 ? 5.362 5.621 -6.104 1.00 91.94 103 ALA A O 1
ATOM 834 N N . TYR A 1 104 ? 5.775 3.641 -7.101 1.00 91.56 104 TYR A N 1
ATOM 835 C CA . TYR A 1 104 ? 7.078 3.416 -6.451 1.00 91.56 104 TYR A CA 1
ATOM 836 C C . TYR A 1 104 ? 8.278 3.340 -7.414 1.00 91.56 104 TYR A C 1
ATOM 838 O O . TYR A 1 104 ? 8.878 2.279 -7.599 1.00 91.56 104 TYR A O 1
ATOM 846 N N . PRO A 1 105 ? 8.727 4.475 -7.975 1.00 90.69 105 PRO A N 1
ATOM 847 C CA . PRO A 1 105 ? 9.836 4.482 -8.922 1.00 90.69 105 PRO A CA 1
ATOM 848 C C . PRO A 1 105 ? 11.209 4.616 -8.272 1.00 90.69 105 PRO A C 1
ATOM 850 O O . PRO A 1 105 ? 11.927 5.587 -8.505 1.00 90.69 105 PRO A O 1
ATOM 853 N N . PHE A 1 106 ? 11.566 3.656 -7.421 1.00 90.00 106 PHE A N 1
ATOM 854 C CA . PHE A 1 106 ? 12.830 3.726 -6.681 1.00 90.00 106 PHE A CA 1
ATOM 855 C C . PHE A 1 106 ? 13.631 2.426 -6.733 1.00 90.00 106 PHE A C 1
ATOM 857 O O . PHE A 1 106 ? 14.824 2.469 -7.008 1.00 90.00 106 PHE A O 1
ATOM 864 N N . SER A 1 107 ? 13.009 1.270 -6.479 1.00 88.50 107 SER A N 1
ATOM 865 C CA . SER A 1 107 ? 13.761 0.008 -6.374 1.00 88.50 107 SER A CA 1
ATOM 866 C C . SER A 1 107 ? 14.057 -0.671 -7.706 1.00 88.50 107 SER A C 1
ATOM 868 O O . SER A 1 107 ? 15.028 -1.420 -7.785 1.00 88.50 107 SER A O 1
ATOM 870 N N . HIS A 1 108 ? 13.249 -0.444 -8.745 1.00 89.00 108 HIS A N 1
ATOM 871 C CA . HIS A 1 108 ? 13.530 -1.033 -10.051 1.00 89.00 108 HIS A CA 1
ATOM 872 C C . HIS A 1 108 ? 14.813 -0.408 -10.643 1.00 89.00 108 HIS A C 1
ATOM 874 O O . HIS A 1 108 ? 14.923 0.822 -10.649 1.00 89.00 108 HIS A O 1
ATOM 880 N N . PRO A 1 109 ? 15.762 -1.196 -11.195 1.00 89.44 109 PRO A N 1
ATOM 881 C CA . PRO A 1 109 ? 17.052 -0.684 -11.676 1.00 89.44 109 PRO A CA 1
ATOM 882 C C . PRO A 1 109 ? 16.961 0.459 -12.695 1.00 89.44 109 PRO A C 1
ATOM 884 O O . PRO A 1 109 ? 17.840 1.315 -12.744 1.00 89.44 109 PRO A O 1
ATOM 887 N N . CYS A 1 110 ? 15.880 0.527 -13.479 1.00 86.88 110 CYS A N 1
ATOM 888 C CA . CYS A 1 110 ? 15.655 1.633 -14.420 1.00 86.88 110 CYS A CA 1
ATOM 889 C C . CYS A 1 110 ? 15.564 3.014 -13.748 1.00 86.88 110 CYS A C 1
ATOM 891 O O . CYS A 1 110 ? 15.774 4.025 -14.412 1.00 86.88 110 CYS A O 1
ATOM 893 N N . TYR A 1 111 ? 15.258 3.068 -12.449 1.00 90.62 111 TYR A N 1
ATOM 894 C CA . TYR A 1 111 ? 15.168 4.305 -11.678 1.00 90.62 111 TYR A CA 1
ATOM 895 C C . TYR A 1 111 ? 16.464 4.643 -10.929 1.00 90.62 111 TYR A C 1
ATOM 897 O O . TYR A 1 111 ? 16.477 5.584 -10.139 1.00 90.62 111 TYR A O 1
ATOM 905 N N . MET A 1 112 ? 17.576 3.937 -11.185 1.00 93.06 112 MET A N 1
ATOM 906 C CA . MET A 1 112 ? 18.857 4.187 -10.501 1.00 93.06 112 MET A CA 1
ATOM 907 C C . MET A 1 112 ? 19.372 5.627 -10.666 1.00 93.06 112 MET A C 1
ATOM 909 O O . MET A 1 112 ? 20.055 6.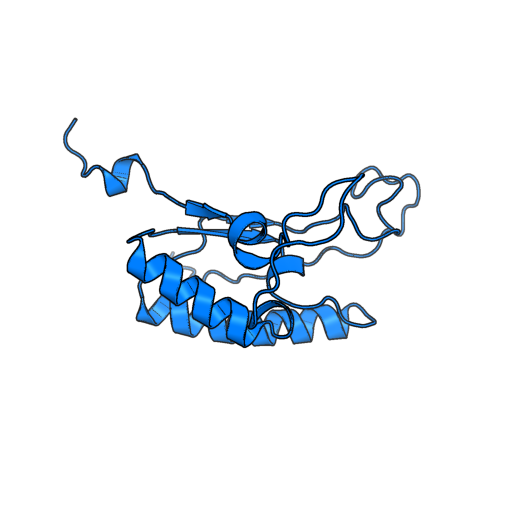140 -9.786 1.00 93.06 112 MET A O 1
ATOM 913 N N . ALA A 1 113 ? 19.036 6.280 -11.784 1.00 93.44 113 ALA A N 1
ATOM 914 C CA . ALA A 1 113 ? 19.401 7.666 -12.078 1.00 93.44 113 ALA A CA 1
ATOM 915 C C . ALA A 1 113 ? 18.257 8.658 -11.791 1.00 93.44 113 ALA A C 1
ATOM 917 O O . ALA A 1 113 ? 18.338 9.822 -12.175 1.00 93.44 113 ALA A O 1
ATOM 918 N N . GLY A 1 114 ? 17.194 8.208 -11.118 1.00 90.44 114 GLY A N 1
ATOM 919 C CA . GLY A 1 114 ? 15.993 8.984 -10.835 1.00 90.44 114 GLY A CA 1
ATOM 920 C C . GLY A 1 114 ? 14.771 8.550 -11.647 1.00 90.44 114 GLY A C 1
ATOM 921 O O . GLY A 1 114 ? 14.842 7.692 -12.530 1.00 90.44 114 GLY A O 1
ATOM 922 N N . ALA A 1 115 ? 13.632 9.163 -11.324 1.00 90.19 115 ALA A N 1
ATOM 923 C CA . ALA A 1 115 ? 12.357 8.965 -12.010 1.00 90.19 115 ALA A CA 1
ATOM 924 C C . ALA A 1 115 ? 12.078 10.156 -12.937 1.00 90.19 115 ALA A C 1
ATOM 926 O O . ALA A 1 115 ? 12.581 10.204 -14.053 1.00 90.19 115 ALA A O 1
ATOM 927 N N . ALA A 1 116 ? 11.358 11.172 -12.457 1.00 90.06 116 ALA A N 1
ATOM 928 C CA . ALA A 1 116 ? 11.110 12.401 -13.217 1.00 90.06 116 ALA A CA 1
ATOM 929 C C . ALA A 1 116 ? 12.385 13.228 -13.481 1.00 90.06 116 ALA A C 1
ATOM 931 O O . ALA A 1 116 ? 12.424 14.032 -14.403 1.00 90.06 116 ALA A O 1
ATOM 932 N N . ASN A 1 117 ? 13.422 13.037 -12.666 1.00 90.31 117 ASN A N 1
ATOM 933 C CA . ASN A 1 117 ? 14.721 13.697 -12.771 1.00 90.31 117 ASN A CA 1
ATOM 934 C C . ASN A 1 117 ? 15.790 12.822 -13.450 1.00 90.31 117 ASN A C 1
ATOM 936 O O . ASN A 1 117 ? 16.976 13.125 -13.331 1.00 90.31 117 ASN A O 1
ATOM 940 N N . ASN A 1 118 ? 15.389 11.732 -14.113 1.00 92.00 118 ASN A N 1
ATOM 941 C CA . ASN A 1 118 ? 16.317 10.869 -14.831 1.00 92.00 118 ASN A CA 1
ATOM 942 C C . ASN A 1 118 ? 16.906 11.616 -16.044 1.00 92.00 118 ASN A C 1
ATOM 944 O O . ASN A 1 118 ? 16.142 12.210 -16.808 1.00 92.00 118 ASN A O 1
ATOM 948 N N . PRO A 1 119 ? 18.237 11.606 -16.249 1.00 92.56 119 PRO A N 1
ATOM 949 C CA . PRO A 1 119 ? 18.845 12.196 -17.439 1.00 92.56 119 PRO A CA 1
ATOM 950 C C . PRO A 1 119 ? 18.498 11.442 -18.735 1.00 92.56 119 PRO A C 1
ATOM 952 O O . PRO A 1 119 ? 18.606 12.031 -19.809 1.00 92.56 119 PRO A O 1
ATOM 955 N N . ASP A 1 120 ? 18.087 10.169 -18.663 1.00 87.31 120 ASP A N 1
ATOM 956 C CA . ASP A 1 120 ? 17.522 9.451 -19.810 1.00 87.31 120 ASP A CA 1
ATOM 957 C C . ASP A 1 120 ? 16.043 9.848 -19.992 1.00 87.31 120 ASP A C 1
ATOM 959 O O . ASP A 1 120 ? 15.238 9.611 -19.089 1.00 87.31 120 ASP A O 1
ATOM 963 N N . PRO A 1 121 ? 15.647 10.416 -21.149 1.00 79.75 121 PRO A N 1
ATOM 964 C CA . PRO A 1 121 ? 14.272 10.843 -21.410 1.00 79.75 121 PRO A CA 1
ATOM 965 C C . PRO A 1 121 ? 13.279 9.689 -21.618 1.00 79.75 121 PRO A C 1
ATOM 967 O O . PRO A 1 121 ? 12.091 9.946 -21.814 1.00 79.75 121 PRO A O 1
ATOM 970 N N . ARG A 1 122 ? 13.724 8.425 -21.606 1.00 77.00 122 ARG A N 1
ATOM 971 C CA . ARG A 1 122 ? 12.860 7.242 -21.766 1.00 77.00 122 ARG A CA 1
ATOM 972 C C . ARG A 1 122 ? 12.860 6.346 -20.517 1.00 77.00 122 ARG A C 1
ATOM 974 O O . ARG A 1 122 ? 13.153 5.153 -20.633 1.00 77.00 122 ARG A O 1
ATOM 981 N N . PRO A 1 123 ? 12.533 6.865 -19.318 1.00 68.88 123 PRO A N 1
ATOM 982 C CA . PRO A 1 123 ? 12.402 6.016 -18.144 1.00 68.88 123 PRO A CA 1
ATOM 983 C C . PRO A 1 123 ? 11.164 5.113 -18.272 1.00 68.88 123 PRO A C 1
ATOM 985 O O . PRO A 1 123 ? 10.196 5.443 -18.962 1.00 68.88 123 PRO A O 1
ATOM 988 N N . ARG A 1 124 ? 11.180 3.968 -17.577 1.00 69.12 124 ARG A N 1
ATOM 989 C CA . ARG A 1 124 ? 10.032 3.049 -17.511 1.00 69.12 124 ARG A CA 1
ATOM 990 C C . ARG A 1 124 ? 8.778 3.808 -17.026 1.00 69.12 124 ARG A C 1
ATOM 992 O O . ARG A 1 124 ? 8.873 4.521 -16.020 1.00 69.12 124 ARG A O 1
ATOM 999 N N . PRO A 1 125 ? 7.620 3.653 -17.692 1.00 68.88 125 PRO A N 1
ATOM 1000 C CA . PRO A 1 125 ? 6.381 4.313 -17.287 1.00 68.88 125 PRO A CA 1
ATOM 1001 C C . PRO A 1 125 ? 5.929 3.892 -15.881 1.00 68.88 125 PRO A C 1
ATOM 1003 O O . PRO A 1 125 ? 6.140 2.756 -15.463 1.00 68.88 125 PRO A O 1
ATOM 1006 N N . LEU A 1 126 ? 5.314 4.835 -15.160 1.00 68.75 126 LEU A N 1
ATOM 1007 C CA . LEU A 1 126 ? 4.777 4.653 -13.808 1.00 68.75 126 LEU A CA 1
ATOM 1008 C C . LEU A 1 126 ? 3.342 4.132 -13.871 1.00 68.75 126 LEU A C 1
ATOM 1010 O O . LEU A 1 126 ? 2.544 4.667 -14.643 1.00 68.75 126 LEU A O 1
ATOM 1014 N N . LEU A 1 127 ? 2.987 3.173 -13.014 1.00 63.38 127 LEU A N 1
ATOM 1015 C CA . LEU A 1 127 ? 1.588 2.833 -12.777 1.00 63.38 127 LEU A CA 1
ATOM 1016 C C . LEU A 1 127 ? 1.041 3.592 -11.571 1.00 63.38 127 LEU A C 1
ATOM 1018 O O . LEU A 1 127 ? 1.652 3.676 -10.514 1.00 63.38 127 LEU A O 1
ATOM 1022 N N . LEU A 1 128 ? -0.181 4.092 -11.700 1.00 57.19 128 LEU A N 1
ATOM 1023 C CA . LEU A 1 128 ? -1.011 4.412 -10.549 1.00 57.19 128 LEU A CA 1
ATOM 1024 C C . LEU A 1 128 ? -2.442 4.024 -10.893 1.00 57.19 128 LEU A C 1
ATOM 1026 O O . LEU A 1 128 ? -3.059 4.646 -11.755 1.00 57.19 128 LEU A O 1
ATOM 1030 N N . CYS A 1 129 ? -2.982 3.009 -10.224 1.00 51.22 129 CYS A N 1
ATOM 1031 C CA . CYS A 1 129 ? -4.400 2.702 -10.339 1.00 51.22 129 CYS A CA 1
ATOM 1032 C C . CYS A 1 129 ? -4.975 2.274 -8.986 1.00 51.22 129 CYS A C 1
ATOM 1034 O O . CYS A 1 129 ? -4.808 1.144 -8.548 1.00 51.22 129 CYS A O 1
ATOM 1036 N N . LEU A 1 130 ? -5.680 3.200 -8.339 1.00 49.06 130 LEU A N 1
ATOM 1037 C CA . LEU A 1 130 ? -6.946 2.893 -7.682 1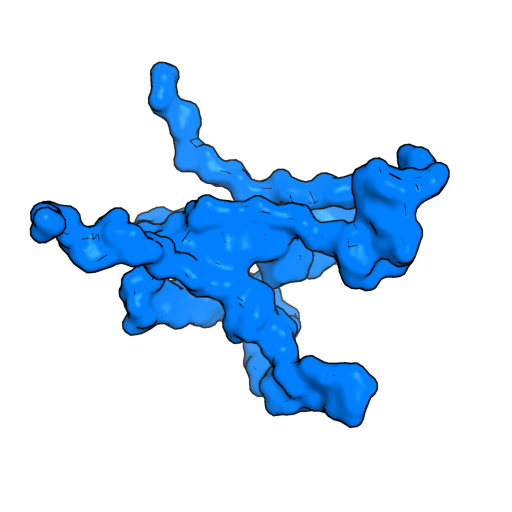.00 49.06 130 LEU A CA 1
ATOM 1038 C C . LEU A 1 130 ? -7.942 3.919 -8.199 1.00 49.06 130 LEU A C 1
ATOM 1040 O O . LEU A 1 130 ? -7.806 5.115 -7.933 1.00 49.06 130 LEU A O 1
ATOM 1044 N N . ARG A 1 131 ? -8.930 3.465 -8.968 1.00 45.47 131 ARG A N 1
ATOM 1045 C CA . ARG A 1 131 ? -10.072 4.306 -9.309 1.00 45.47 131 ARG A CA 1
ATOM 1046 C C . ARG A 1 131 ? -10.955 4.377 -8.073 1.00 45.47 131 ARG A C 1
ATOM 1048 O O . ARG A 1 131 ? -11.746 3.486 -7.812 1.00 45.47 131 ARG A O 1
ATOM 1055 N N . THR A 1 132 ? -10.855 5.451 -7.303 1.00 41.66 132 THR A N 1
ATOM 1056 C CA . THR A 1 132 ? -11.909 5.754 -6.337 1.00 41.66 132 THR A CA 1
ATOM 1057 C C . THR A 1 132 ? -13.149 6.197 -7.125 1.00 41.66 132 THR A C 1
ATOM 1059 O O . THR A 1 132 ? -13.277 7.351 -7.527 1.00 41.66 132 THR A O 1
ATOM 1062 N N . GLY A 1 133 ? -14.081 5.282 -7.416 1.00 40.34 133 GLY A N 1
ATOM 1063 C CA . GLY A 1 133 ? -15.439 5.687 -7.807 1.00 40.34 133 GLY A CA 1
ATOM 1064 C C . GLY A 1 133 ? -16.022 6.555 -6.678 1.00 40.34 133 GLY A C 1
ATOM 1065 O O . GLY A 1 133 ? -15.915 6.188 -5.514 1.00 40.34 133 GLY A O 1
ATOM 1066 N N . LYS A 1 134 ? -16.610 7.737 -6.893 1.00 39.09 134 LYS A N 1
ATOM 1067 C CA . LYS A 1 134 ? -17.381 8.248 -8.032 1.00 39.09 134 LYS A CA 1
ATOM 1068 C C . LYS A 1 134 ? -17.253 9.771 -8.163 1.00 39.09 134 LYS A C 1
ATOM 1070 O O . LYS A 1 134 ? -17.294 10.489 -7.165 1.00 39.09 134 LYS A O 1
ATOM 1075 N N . GLY A 1 135 ? -17.327 10.246 -9.408 1.00 34.75 135 GLY A N 1
ATOM 1076 C CA . GLY A 1 135 ? -17.996 11.505 -9.714 1.00 34.75 135 GLY A CA 1
ATOM 1077 C C . GLY A 1 135 ? -19.395 11.549 -9.082 1.00 34.75 135 GLY A C 1
ATOM 1078 O O . GLY A 1 135 ? -20.263 10.727 -9.376 1.00 34.75 135 GLY A O 1
ATOM 1079 N N . ARG A 1 136 ? -19.580 12.5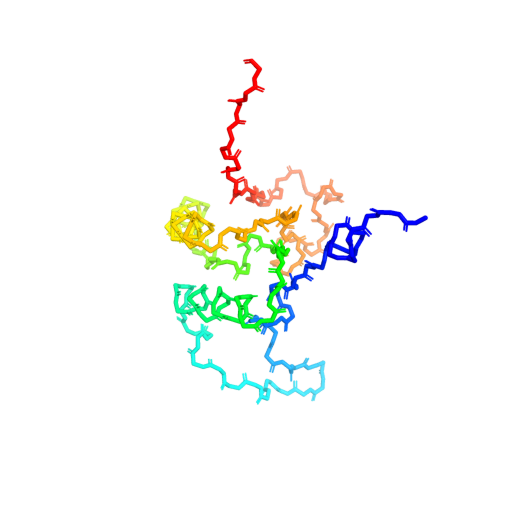16 -8.186 1.00 34.47 136 ARG A N 1
ATOM 1080 C CA . ARG A 1 136 ? -20.853 13.146 -7.831 1.00 34.47 136 ARG A CA 1
ATOM 1081 C C . ARG A 1 136 ? -20.592 14.653 -7.827 1.00 34.47 136 ARG A C 1
ATOM 1083 O O . ARG A 1 136 ? -20.185 15.209 -6.812 1.00 34.47 136 ARG A O 1
ATOM 1090 N N . ALA A 1 137 ? -20.780 15.255 -8.993 1.00 33.38 137 ALA A N 1
ATOM 1091 C CA . ALA A 1 137 ? -21.307 16.598 -9.191 1.00 33.38 137 ALA A CA 1
ATOM 1092 C C . ALA A 1 137 ? -22.389 16.457 -10.266 1.00 33.38 137 ALA A C 1
ATOM 1094 O O . ALA A 1 137 ? -22.151 15.653 -11.200 1.00 33.38 137 ALA A O 1
#

Foldseek 3Di:
DPDDPCVVCLDAAELCVVQPDQPADPVGDRDRDDPCNVDLLVSLVVVLVVCLVVVRQEYEEELCSRFPCPPANVVSVVRSVVSLVSNVVSCVVRVRYYPDYYWDLDPDPLCVCHDPNRPPPDGHDTDDDDPPDDDDD

InterPro domains:
  IPR001998 Xylose isomerase [PR00688] (53-75)
  IPR001998 Xylose isomerase [PR00688] (94-114)
  IPR001998 Xylose isomerase [PS51415] (2-137)
  IPR001998 Xylose isomerase [PTHR48408] (1-120)
  IPR036237 Xylose isomerase-like superfamily [SSF51658] (1-122)

Organism: NCBI:txid568105

Sequence (137 aa):
MGRRMKDQLRFSACYWHSFNWPRCDPFWTPTLVRRWMSGAIEKADVAFEMFRLLDVPFFAFRDVDLAPEGDDLDASVANLGAVVDFFEEKMAALGICPLWGTAYPFSHPCYMAGAANNPDPRPRPLLLCLRTGKGRA

Radius of gyration: 16.86 Å; chains: 1; bounding box: 45×37×43 Å